Protein AF-A0A1Y1MP04-F1 (afdb_monomer_lite)

InterPro domains:
  IPR010448 Torsin [PF06309] (46-133)
  IPR010448 Torsin [PTHR10760] (34-133)
  IPR027417 P-loop containing nucleoside triphosphate hydrolase [G3DSA:3.40.50.300] (38-131)

Structure (mmCIF, N/CA/C/O backbone):
data_AF-A0A1Y1MP04-F1
#
_entry.id   AF-A0A1Y1MP04-F1
#
loop_
_atom_site.group_PDB
_atom_site.id
_atom_site.type_symbol
_atom_site.label_atom_id
_atom_site.label_alt_id
_atom_site.label_comp_id
_atom_site.label_asym_id
_atom_site.label_entity_id
_atom_site.label_seq_id
_atom_site.pdbx_PDB_ins_code
_atom_site.Cartn_x
_atom_site.Cartn_y
_atom_site.Cartn_z
_atom_site.occupancy
_atom_site.B_iso_or_equiv
_atom_site.auth_seq_id
_atom_site.auth_comp_id
_atom_site.auth_asym_id
_atom_site.auth_atom_id
_atom_site.pdbx_PDB_model_num
ATOM 1 N N . MET A 1 1 ? -38.581 -25.670 49.976 1.00 58.44 1 MET A N 1
ATOM 2 C CA . MET A 1 1 ? -37.893 -24.477 50.539 1.00 58.44 1 MET A CA 1
ATOM 3 C C . MET A 1 1 ? -36.579 -24.095 49.838 1.00 58.44 1 MET A C 1
ATOM 5 O O . MET A 1 1 ? -36.314 -22.906 49.738 1.00 58.44 1 MET A O 1
ATOM 9 N N . ARG A 1 2 ? -35.758 -25.035 49.326 1.00 71.00 2 ARG A N 1
ATOM 10 C CA . ARG A 1 2 ? -34.502 -24.709 48.601 1.00 71.00 2 ARG A CA 1
ATOM 11 C C . ARG A 1 2 ? -34.707 -24.040 47.229 1.00 71.00 2 ARG A C 1
ATOM 13 O O . ARG A 1 2 ? -33.987 -23.106 46.909 1.00 71.00 2 ARG A O 1
ATOM 20 N N . VAL A 1 3 ? -35.712 -24.468 46.460 1.00 76.81 3 VAL A N 1
ATOM 21 C CA . VAL A 1 3 ? -35.957 -23.980 45.085 1.00 76.81 3 VAL A CA 1
ATOM 22 C C . VAL A 1 3 ? -36.429 -22.518 45.056 1.00 76.81 3 VAL A C 1
ATOM 24 O O . VAL A 1 3 ? -35.921 -21.721 44.283 1.00 76.81 3 VAL A O 1
ATOM 27 N N . TYR A 1 4 ? -37.322 -22.129 45.970 1.00 79.62 4 TYR A N 1
ATOM 28 C CA . TYR A 1 4 ? -37.808 -20.746 46.104 1.00 79.62 4 TYR A CA 1
ATOM 29 C C . TYR A 1 4 ? -36.691 -19.744 46.443 1.00 79.62 4 TYR A C 1
ATOM 31 O O . TYR A 1 4 ? -36.623 -18.670 45.853 1.00 79.62 4 TYR A O 1
ATOM 39 N N . LYS A 1 5 ? -35.764 -20.114 47.339 1.00 79.62 5 LYS A N 1
ATOM 40 C CA . LYS A 1 5 ? -34.594 -19.275 47.651 1.00 79.62 5 LYS A CA 1
ATOM 41 C C . LYS A 1 5 ? -33.661 -19.114 46.447 1.00 79.62 5 LYS A C 1
ATOM 43 O O . LYS A 1 5 ? -33.114 -18.034 46.258 1.00 79.62 5 LYS A O 1
ATOM 48 N N . LEU A 1 6 ? -33.511 -20.160 45.631 1.00 79.44 6 LEU A N 1
ATOM 49 C CA . LEU A 1 6 ? -32.706 -20.114 44.410 1.00 79.44 6 LEU A CA 1
ATOM 50 C C . LEU A 1 6 ? -33.334 -19.192 43.353 1.00 79.44 6 LEU A C 1
ATOM 52 O O . LEU A 1 6 ? -32.626 -18.404 42.736 1.00 79.44 6 LEU A O 1
ATOM 56 N N . ILE A 1 7 ? -34.660 -19.245 43.196 1.00 82.94 7 ILE A N 1
ATOM 57 C CA . ILE A 1 7 ? -35.404 -18.385 42.264 1.00 82.94 7 ILE A CA 1
ATOM 58 C C . ILE A 1 7 ? -35.296 -16.911 42.674 1.00 82.94 7 ILE A C 1
ATOM 60 O O . ILE A 1 7 ? -35.015 -16.068 41.829 1.00 82.94 7 ILE A O 1
ATOM 64 N N . ILE A 1 8 ? -35.436 -16.591 43.964 1.00 83.81 8 ILE A N 1
ATOM 65 C CA . ILE A 1 8 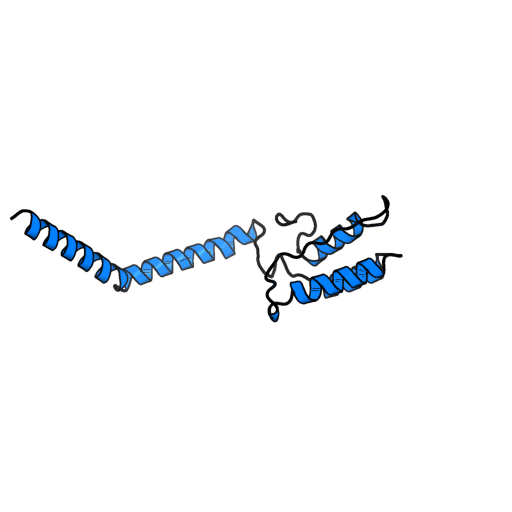? -35.274 -15.210 44.451 1.00 83.81 8 ILE A CA 1
ATOM 66 C C . ILE A 1 8 ? -33.852 -14.704 44.226 1.00 83.81 8 ILE A C 1
ATOM 68 O O . ILE A 1 8 ? -33.669 -13.574 43.785 1.00 83.81 8 ILE A O 1
ATOM 72 N N . PHE A 1 9 ? -32.848 -15.538 44.495 1.00 83.31 9 PHE A N 1
ATOM 73 C CA . PHE A 1 9 ? -31.452 -15.172 44.280 1.00 83.31 9 PHE A CA 1
ATOM 74 C C . PHE A 1 9 ? -31.155 -14.907 42.796 1.00 83.31 9 PHE A C 1
ATOM 76 O O . PHE A 1 9 ? -30.535 -13.900 42.462 1.00 83.31 9 PHE A O 1
ATOM 83 N N . LEU A 1 10 ? -31.674 -15.750 41.897 1.00 80.81 10 LEU A N 1
ATOM 84 C CA . LEU A 1 10 ? -31.565 -15.556 40.449 1.00 80.81 10 LEU A CA 1
ATOM 85 C C . LEU A 1 10 ? -32.283 -14.283 39.974 1.00 80.81 10 LEU A C 1
ATOM 87 O O . LEU A 1 10 ? -31.717 -13.531 39.185 1.00 80.81 10 LEU A O 1
ATOM 91 N N . CYS A 1 11 ? -33.484 -13.994 40.484 1.00 79.31 11 CYS A N 1
ATOM 92 C CA . CYS A 1 11 ? -34.205 -12.758 40.166 1.00 79.31 11 CYS A CA 1
ATOM 93 C C . CYS A 1 11 ? -33.487 -11.506 40.687 1.00 79.31 11 CYS A C 1
ATOM 95 O O . CYS A 1 11 ? -33.491 -10.487 40.001 1.00 79.31 11 CYS A O 1
ATOM 97 N N . PHE A 1 12 ? -32.845 -11.573 41.857 1.00 79.62 12 PHE A N 1
ATOM 98 C CA . PHE A 1 12 ? -32.082 -10.456 42.417 1.00 79.62 12 PHE A CA 1
ATOM 99 C C . PHE A 1 12 ? -30.827 -10.152 41.586 1.00 79.62 12 PHE A C 1
ATOM 101 O O . PHE A 1 12 ? -30.555 -8.994 41.276 1.00 79.62 12 PHE A O 1
ATOM 108 N N . ILE A 1 13 ? -30.115 -11.190 41.134 1.00 75.81 13 ILE A N 1
ATOM 109 C CA . ILE A 1 13 ? -28.982 -11.044 40.207 1.00 75.81 13 ILE A CA 1
ATOM 110 C C . ILE A 1 13 ? -29.442 -10.454 38.866 1.00 75.81 13 ILE A C 1
ATOM 112 O O . ILE A 1 13 ? -28.801 -9.545 38.333 1.00 75.81 13 ILE A O 1
ATOM 116 N N . LEU A 1 14 ? -30.576 -10.919 38.332 1.00 73.50 14 LEU A N 1
ATOM 117 C CA . LEU A 1 14 ? -31.138 -10.392 37.087 1.00 73.50 14 LEU A CA 1
A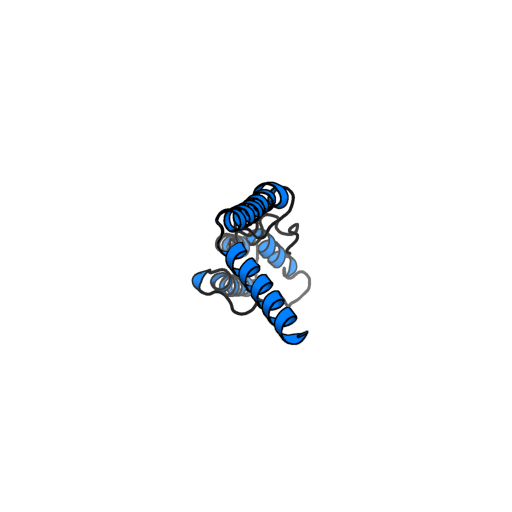TOM 118 C C . LEU A 1 14 ? -31.568 -8.918 37.231 1.00 73.50 14 LEU A C 1
ATOM 120 O O . LEU A 1 14 ? -31.378 -8.130 36.314 1.00 73.50 14 LEU A O 1
ATOM 124 N N . HIS A 1 15 ? -32.082 -8.511 38.394 1.00 70.50 15 HIS A N 1
ATOM 125 C CA . HIS A 1 15 ? -32.410 -7.107 38.667 1.00 70.50 15 HIS A CA 1
ATOM 126 C C . HIS A 1 15 ? -31.162 -6.222 38.795 1.00 70.50 15 HIS A C 1
ATOM 128 O O . HIS A 1 15 ? -31.109 -5.155 38.187 1.00 70.50 15 HIS A O 1
ATOM 134 N N . CYS A 1 16 ? -30.133 -6.667 39.524 1.00 65.88 16 CYS A N 1
ATOM 135 C CA . CYS A 1 16 ? -28.879 -5.915 39.663 1.00 65.88 16 CYS A CA 1
ATOM 136 C C . CYS A 1 16 ? -28.165 -5.694 38.322 1.00 65.88 16 CYS A C 1
ATOM 138 O O . CYS A 1 16 ? -27.578 -4.637 38.107 1.00 65.88 16 CYS A O 1
ATOM 140 N N . THR A 1 17 ? -28.224 -6.670 37.415 1.00 65.00 17 THR A N 1
ATOM 141 C CA . THR A 1 17 ? -27.590 -6.565 36.089 1.00 65.00 17 THR A CA 1
ATOM 142 C C . THR A 1 17 ? -28.323 -5.601 35.155 1.00 65.00 17 THR A C 1
ATOM 144 O O . THR A 1 17 ? -27.670 -4.864 34.422 1.00 65.00 17 THR A O 1
ATOM 147 N N . VAL A 1 18 ? -29.659 -5.544 35.213 1.00 65.00 18 VAL A N 1
ATOM 148 C CA . VAL A 1 18 ? -30.462 -4.599 34.415 1.00 65.00 18 VAL A CA 1
ATOM 149 C C . VAL A 1 18 ? -30.284 -3.155 34.897 1.00 65.00 18 VAL A C 1
ATOM 151 O O . VAL A 1 18 ? -30.159 -2.255 34.071 1.00 65.00 18 VAL A O 1
ATOM 154 N N . ILE A 1 19 ? -30.212 -2.931 36.213 1.00 63.41 19 ILE A N 1
ATOM 155 C CA . ILE A 1 19 ? -29.995 -1.593 36.792 1.00 63.41 19 ILE A CA 1
ATOM 156 C C . ILE A 1 19 ? -28.582 -1.087 36.453 1.00 63.41 19 ILE A C 1
ATOM 158 O O . ILE A 1 19 ? -28.427 0.005 35.910 1.00 63.41 19 ILE A O 1
ATOM 162 N N . GLY A 1 20 ? -27.561 -1.939 36.608 1.00 60.31 20 GLY A N 1
ATOM 163 C CA . GLY A 1 20 ? -26.170 -1.570 36.326 1.00 60.31 20 GLY A CA 1
ATOM 164 C C . GLY A 1 20 ? -25.867 -1.194 34.868 1.00 60.31 20 GLY A C 1
ATOM 165 O O . GLY A 1 20 ? -24.853 -0.545 34.626 1.00 60.31 20 GLY A O 1
ATOM 166 N N . LEU A 1 21 ? -26.721 -1.565 33.905 1.00 59.09 21 LEU A N 1
ATOM 167 C CA . LEU A 1 21 ? -26.582 -1.203 32.485 1.00 59.09 21 LEU A CA 1
ATOM 168 C C . LEU A 1 21 ? -27.234 0.141 32.119 1.00 59.09 21 LEU A C 1
ATOM 170 O O . LEU A 1 21 ? -26.907 0.701 31.074 1.00 59.09 21 LEU A O 1
ATOM 174 N N . LEU A 1 22 ? -28.148 0.651 32.949 1.00 62.69 22 LEU A N 1
ATOM 175 C CA . LEU A 1 22 ? -28.936 1.860 32.674 1.00 62.69 22 LEU A CA 1
ATOM 176 C C . LEU A 1 22 ? -28.580 3.037 33.591 1.00 62.69 22 LEU A C 1
ATOM 178 O O . LEU A 1 22 ? -29.010 4.161 33.331 1.00 62.69 22 LEU A O 1
ATOM 182 N N . ASP A 1 23 ? -27.765 2.813 34.623 1.00 73.88 23 ASP A N 1
ATOM 183 C CA . ASP A 1 23 ? -27.315 3.887 35.499 1.00 73.88 23 ASP A CA 1
ATOM 184 C C . ASP A 1 23 ? -26.287 4.794 34.788 1.00 73.88 23 ASP A C 1
ATOM 186 O O . ASP A 1 23 ? -25.295 4.305 34.227 1.00 73.88 23 ASP A O 1
ATOM 190 N N . PRO A 1 24 ? -26.445 6.132 34.852 1.00 73.69 24 PRO A N 1
ATOM 191 C CA . PRO A 1 24 ? -25.572 7.087 34.161 1.00 73.69 24 PRO A CA 1
ATOM 192 C C . PRO A 1 24 ? -24.096 6.987 34.579 1.00 73.69 24 PRO A C 1
ATOM 194 O O . PRO A 1 24 ? -23.214 7.366 33.811 1.00 73.69 24 PRO A O 1
ATOM 197 N N . PHE A 1 25 ? -23.806 6.433 35.760 1.00 77.19 25 PHE A N 1
ATOM 198 C CA . PHE A 1 25 ? -22.441 6.192 36.236 1.00 77.19 25 PHE A CA 1
ATOM 199 C C . PHE A 1 25 ? -21.739 5.047 35.494 1.00 77.19 25 PHE A C 1
ATOM 201 O O . PHE A 1 25 ? -20.571 5.177 35.118 1.00 77.19 25 PHE A O 1
ATOM 208 N N . SER A 1 26 ? -22.435 3.936 35.245 1.00 77.62 26 SER A N 1
ATOM 209 C CA . SER A 1 26 ? -21.865 2.789 34.527 1.00 77.62 26 SER A CA 1
ATOM 210 C C . SER A 1 26 ? -21.660 3.113 33.047 1.00 77.62 26 SER A C 1
AT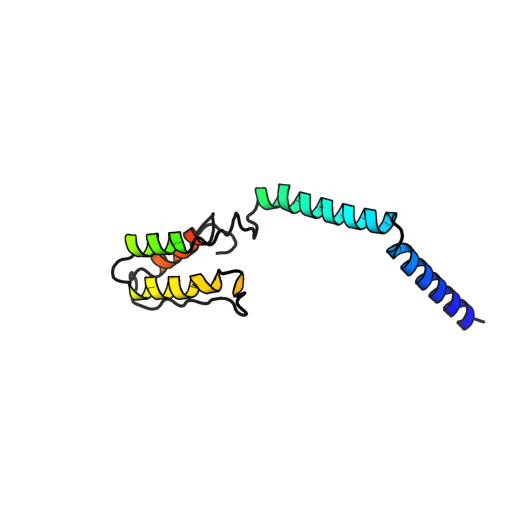OM 212 O O . SER A 1 26 ? -20.597 2.847 32.489 1.00 77.62 26 SER A O 1
ATOM 214 N N . LEU A 1 27 ? -22.637 3.777 32.425 1.00 76.00 27 LEU A N 1
ATOM 215 C CA . LEU A 1 27 ? -22.519 4.281 31.053 1.00 76.00 27 LEU A CA 1
ATOM 216 C C . LEU A 1 27 ? -21.411 5.339 30.923 1.00 76.00 27 LEU A C 1
ATOM 218 O O . LEU A 1 27 ? -20.603 5.273 29.996 1.00 76.00 27 LEU A O 1
ATOM 222 N N . GLY A 1 28 ? -21.327 6.279 31.871 1.00 78.56 28 GLY A N 1
ATOM 223 C CA . GLY A 1 28 ? -20.293 7.316 31.886 1.00 78.56 28 GLY A CA 1
ATOM 224 C C . GLY A 1 28 ? -18.883 6.753 32.063 1.00 78.56 28 GLY A C 1
ATOM 225 O O . GLY A 1 28 ? -17.963 7.170 31.361 1.00 78.56 28 GLY A O 1
ATOM 226 N N . SER A 1 29 ? -18.707 5.768 32.946 1.00 80.12 29 SER A N 1
ATOM 227 C CA . SER A 1 29 ? -17.408 5.111 33.145 1.00 80.12 29 SER A CA 1
ATOM 228 C C . SER A 1 29 ? -16.984 4.280 31.930 1.00 80.12 29 SER A C 1
ATOM 230 O O . SER A 1 29 ? -15.834 4.389 31.507 1.00 80.12 29 SER A O 1
ATOM 232 N N . ALA A 1 30 ? -17.896 3.532 31.301 1.00 79.25 30 ALA A N 1
ATOM 233 C CA . ALA A 1 30 ? -17.602 2.803 30.065 1.00 79.25 30 ALA A CA 1
ATOM 234 C C . ALA A 1 30 ? -17.202 3.749 28.917 1.00 79.25 30 ALA A C 1
ATO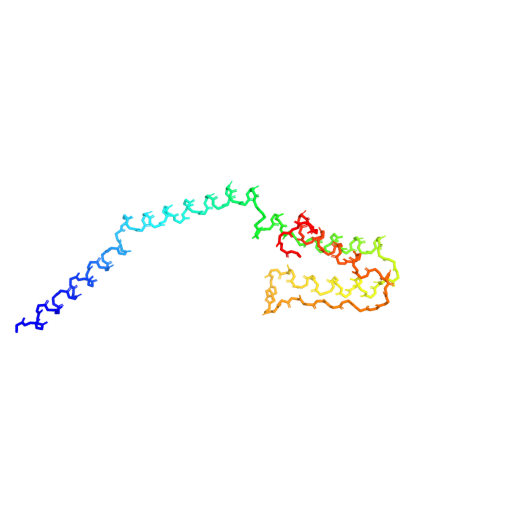M 236 O O . ALA A 1 30 ? -16.192 3.519 28.249 1.00 79.25 30 ALA A O 1
ATOM 237 N N . ALA A 1 31 ? -17.942 4.846 28.724 1.00 81.69 31 ALA A N 1
ATOM 238 C CA . ALA A 1 31 ? -17.613 5.853 27.717 1.00 81.69 31 ALA A CA 1
ATOM 239 C C . ALA A 1 31 ? -16.257 6.528 27.992 1.00 81.69 31 ALA A C 1
ATOM 241 O O . ALA A 1 31 ? -15.475 6.724 27.062 1.00 81.69 31 ALA A O 1
ATOM 242 N N . ALA A 1 32 ? -15.943 6.830 29.257 1.00 85.69 32 ALA A N 1
ATOM 243 C CA . ALA A 1 32 ? -14.663 7.420 29.644 1.00 85.69 32 ALA A CA 1
ATOM 244 C C . ALA A 1 32 ? -13.481 6.478 29.371 1.00 85.69 32 ALA A C 1
ATOM 246 O O . ALA A 1 32 ? -12.460 6.921 28.847 1.00 85.69 32 ALA A O 1
ATOM 247 N N . VAL A 1 33 ? -13.621 5.182 29.669 1.00 88.25 33 VAL A N 1
ATOM 248 C CA . VAL A 1 33 ? -12.577 4.179 29.397 1.00 88.25 33 VAL A CA 1
ATOM 249 C C . VAL A 1 33 ? -12.344 4.020 27.895 1.00 88.25 33 VAL A C 1
ATOM 251 O O . VAL A 1 33 ? -11.195 4.042 27.455 1.00 88.25 33 VAL A O 1
ATOM 254 N N . LEU A 1 34 ? -13.410 3.911 27.095 1.00 89.06 34 LEU A N 1
ATOM 255 C CA . LEU A 1 34 ? -13.294 3.808 25.636 1.00 89.06 34 LEU A CA 1
ATOM 256 C C . LEU A 1 34 ? -12.697 5.080 25.020 1.00 89.06 34 LEU A C 1
ATOM 258 O O . LEU A 1 34 ? -11.804 4.991 24.178 1.00 89.06 34 LEU A O 1
ATOM 262 N N . GLY A 1 35 ? -13.146 6.255 25.469 1.00 88.88 35 GLY A N 1
ATOM 263 C CA . GLY A 1 35 ? -12.637 7.544 25.004 1.00 88.88 35 GLY A CA 1
ATOM 264 C C . GLY A 1 35 ? -11.158 7.740 25.337 1.00 88.88 35 GLY A C 1
ATOM 265 O O . GLY A 1 35 ? -10.372 8.091 24.459 1.00 88.88 35 GLY A O 1
ATOM 266 N N . LEU A 1 36 ? -10.750 7.448 26.576 1.00 88.06 36 LEU A N 1
ATOM 267 C CA . LEU A 1 36 ? -9.346 7.527 26.981 1.00 88.06 36 LEU A CA 1
ATOM 268 C C . LEU A 1 36 ? -8.484 6.508 26.224 1.00 88.06 36 LEU A C 1
ATOM 270 O O . LEU A 1 36 ? -7.391 6.849 25.779 1.00 88.06 36 LEU A O 1
ATOM 274 N N . GLY A 1 37 ? -8.986 5.285 26.028 1.00 88.75 37 GLY A N 1
ATOM 275 C CA . GLY A 1 37 ? -8.310 4.256 25.238 1.00 88.75 37 GLY A CA 1
ATOM 276 C C . GLY A 1 37 ? -8.066 4.691 23.792 1.00 88.75 37 GLY A C 1
ATOM 277 O O . GLY A 1 37 ? -6.948 4.553 23.298 1.00 88.75 37 GLY A O 1
ATOM 278 N N . TYR A 1 38 ? -9.073 5.285 23.142 1.00 88.25 38 TYR A N 1
ATOM 279 C CA . TYR A 1 38 ? -8.944 5.827 21.787 1.00 88.25 38 TYR A CA 1
ATOM 280 C C . TYR A 1 38 ? -7.904 6.951 21.713 1.00 88.25 38 TYR A C 1
ATOM 282 O O . TYR A 1 38 ? -7.048 6.936 20.832 1.00 88.25 38 TYR A O 1
ATOM 290 N N . LEU A 1 39 ? -7.918 7.889 22.668 1.00 87.50 39 LEU A N 1
ATOM 291 C CA . LEU A 1 39 ? -6.941 8.980 22.707 1.00 87.50 39 LEU A CA 1
ATOM 292 C C . LEU A 1 39 ? -5.513 8.471 22.915 1.00 87.50 39 LEU A C 1
ATOM 294 O O . LEU A 1 39 ? -4.600 8.945 22.247 1.00 87.50 39 LEU A O 1
ATOM 298 N N . ILE A 1 40 ? -5.302 7.502 23.810 1.00 88.06 40 ILE A N 1
ATOM 299 C CA . ILE A 1 40 ? -3.975 6.906 24.028 1.00 88.06 40 ILE A CA 1
ATOM 300 C C . ILE A 1 40 ? -3.496 6.200 22.755 1.00 88.06 40 ILE A C 1
ATOM 302 O O . ILE A 1 40 ? -2.332 6.353 22.373 1.00 88.06 40 ILE A O 1
ATOM 306 N N . TYR A 1 41 ? -4.387 5.463 22.088 1.00 87.50 41 TYR A N 1
ATOM 307 C CA . TYR A 1 41 ? -4.081 4.776 20.838 1.00 87.50 41 TYR A CA 1
ATOM 308 C C . TYR A 1 41 ? -3.677 5.763 19.730 1.00 87.50 41 TYR A C 1
ATOM 310 O O . TYR A 1 41 ? -2.572 5.666 19.198 1.00 87.50 41 TYR A O 1
ATOM 318 N N . ASP A 1 42 ? -4.510 6.764 19.450 1.00 84.69 42 ASP A N 1
ATOM 319 C CA . ASP A 1 42 ? -4.277 7.736 18.377 1.00 84.69 42 ASP A CA 1
ATOM 320 C C . ASP A 1 42 ? -3.088 8.672 18.672 1.00 84.69 42 ASP A C 1
ATOM 322 O O . ASP A 1 42 ? -2.169 8.824 17.866 1.00 84.69 42 ASP A O 1
ATOM 326 N N . GLN A 1 43 ? -3.042 9.268 19.869 1.00 84.44 43 GLN A N 1
ATOM 327 C CA . GLN A 1 43 ? -2.046 10.293 20.203 1.00 84.44 43 GLN A CA 1
ATOM 328 C C . GLN A 1 43 ? -0.682 9.729 20.585 1.00 84.44 43 GLN A C 1
ATOM 330 O O . GLN A 1 43 ? 0.309 10.461 20.509 1.00 84.44 43 GLN A O 1
ATOM 335 N N . THR A 1 44 ? -0.630 8.479 21.044 1.00 86.94 44 THR A N 1
ATOM 336 C CA . THR A 1 44 ? 0.612 7.857 21.511 1.00 86.94 44 THR A CA 1
ATOM 337 C C . THR A 1 44 ? 1.019 6.765 20.543 1.00 86.94 44 THR A C 1
ATOM 339 O O . THR A 1 44 ? 2.006 6.933 19.835 1.00 86.94 44 THR A O 1
ATOM 342 N N . TYR A 1 45 ? 0.259 5.673 20.452 1.00 88.00 45 TYR A N 1
ATOM 343 C CA . TYR A 1 45 ? 0.692 4.492 19.701 1.00 88.00 45 TYR A CA 1
ATOM 344 C C . TYR A 1 45 ? 0.959 4.811 18.222 1.00 88.00 45 TYR A C 1
ATOM 346 O O . TYR A 1 45 ? 2.066 4.563 17.745 1.00 88.00 45 TYR A O 1
ATOM 354 N N . CYS A 1 46 ? 0.026 5.484 17.545 1.00 89.25 46 CYS A N 1
ATOM 355 C CA . CYS A 1 46 ? 0.154 5.824 16.122 1.00 89.25 46 CYS A CA 1
ATOM 356 C C . CYS A 1 46 ? 1.152 6.952 15.804 1.00 89.25 46 CYS A C 1
ATOM 358 O O . CYS A 1 46 ? 1.413 7.243 14.639 1.00 89.25 46 CYS A O 1
ATOM 360 N N . LYS A 1 47 ? 1.753 7.592 16.819 1.00 86.56 47 LYS A N 1
ATOM 361 C CA . LYS A 1 47 ? 2.896 8.501 16.613 1.00 86.56 47 LYS A CA 1
ATOM 362 C C . LYS A 1 47 ? 4.239 7.778 16.609 1.00 86.56 47 LYS A C 1
ATOM 364 O O . LYS A 1 47 ? 5.178 8.265 15.987 1.00 86.56 47 LYS A O 1
ATOM 369 N N . TRP A 1 48 ? 4.342 6.658 17.324 1.00 87.38 48 TRP A N 1
ATOM 370 C CA . TRP A 1 48 ? 5.589 5.896 17.476 1.00 87.38 48 TRP A CA 1
ATOM 371 C C . TRP A 1 48 ? 5.631 4.634 16.609 1.00 87.38 48 TRP A C 1
ATOM 373 O O . TRP A 1 48 ? 6.709 4.084 16.379 1.00 87.38 48 TRP A O 1
ATOM 383 N N . LYS A 1 49 ? 4.470 4.164 16.152 1.00 89.31 49 LYS A N 1
ATOM 384 C CA . LYS A 1 49 ? 4.299 3.000 15.286 1.00 89.31 49 LYS A CA 1
ATOM 385 C C . LYS A 1 49 ? 3.405 3.342 14.108 1.00 89.31 49 LYS A C 1
ATOM 387 O O . LYS A 1 49 ? 2.581 4.248 14.192 1.00 89.31 49 LYS A O 1
ATOM 392 N N . GLU A 1 50 ? 3.588 2.606 13.019 1.00 90.06 50 GLU A N 1
ATOM 393 C CA . GLU A 1 50 ? 2.687 2.693 11.881 1.00 90.06 50 GLU A CA 1
ATOM 394 C C . GLU A 1 50 ? 1.317 2.128 12.270 1.00 90.06 50 GLU A C 1
ATOM 396 O O . GLU A 1 50 ? 1.211 1.091 12.929 1.00 90.06 50 GLU A O 1
ATOM 401 N N . CYS A 1 51 ? 0.272 2.854 11.893 1.00 90.44 51 CYS A N 1
ATOM 402 C CA . CYS A 1 51 ? -1.113 2.470 12.102 1.00 90.44 51 CYS A CA 1
ATOM 403 C C . CYS A 1 51 ? -1.845 2.470 10.765 1.00 90.44 51 CYS A C 1
ATOM 405 O O . CYS A 1 51 ? -1.491 3.206 9.848 1.00 90.44 51 CYS A O 1
ATOM 407 N N . CYS A 1 52 ? -2.929 1.701 10.682 1.00 89.00 52 CYS A N 1
ATOM 408 C CA . CYS A 1 52 ? -3.812 1.709 9.522 1.00 89.00 52 CYS A CA 1
ATOM 409 C C . CYS A 1 52 ? -4.705 2.959 9.528 1.00 89.00 52 CYS A C 1
ATOM 411 O O . CYS A 1 52 ? -5.895 2.869 9.833 1.00 89.00 52 CYS A O 1
ATOM 413 N N . THR A 1 53 ? -4.138 4.123 9.208 1.00 88.69 53 THR A N 1
ATOM 414 C CA . THR A 1 53 ? -4.901 5.358 8.980 1.00 88.69 53 THR A CA 1
ATOM 415 C C . THR A 1 53 ? -4.685 5.885 7.564 1.00 88.69 53 THR A C 1
ATOM 417 O O . THR A 1 53 ? -3.729 5.513 6.882 1.00 88.69 53 THR A O 1
ATOM 420 N N . GLU A 1 54 ? -5.564 6.784 7.118 1.00 87.06 54 GLU A N 1
ATOM 421 C CA . GLU A 1 54 ? -5.464 7.439 5.805 1.00 87.06 54 GLU A CA 1
ATOM 422 C C . GLU A 1 54 ? -4.151 8.221 5.624 1.00 87.06 54 GLU A C 1
ATOM 424 O O . GLU A 1 54 ? -3.697 8.429 4.500 1.00 87.06 54 GLU A O 1
ATOM 429 N N . LYS A 1 55 ? -3.509 8.636 6.724 1.00 88.75 55 LYS A N 1
ATOM 430 C CA . LYS A 1 55 ? -2.227 9.348 6.693 1.00 88.75 55 LYS A CA 1
ATOM 431 C C . LYS A 1 55 ? -1.055 8.419 6.372 1.00 88.75 55 LYS A C 1
ATOM 433 O O . LYS A 1 55 ? -0.134 8.811 5.653 1.00 88.75 55 LYS A O 1
ATOM 438 N N . GLU A 1 56 ? -1.055 7.211 6.922 1.00 91.12 56 GLU A N 1
ATOM 439 C CA . GLU A 1 56 ? 0.006 6.227 6.695 1.00 91.12 56 GLU A CA 1
ATOM 440 C C . GLU A 1 56 ? -0.230 5.410 5.415 1.00 91.12 56 GLU A C 1
ATOM 442 O O . GLU A 1 56 ? 0.739 5.036 4.754 1.00 91.12 56 GLU A O 1
ATOM 447 N N . ILE A 1 57 ? -1.492 5.206 5.017 1.00 93.31 57 ILE A N 1
ATOM 448 C CA . ILE A 1 57 ? -1.883 4.449 3.818 1.00 93.31 57 ILE A CA 1
ATOM 449 C C . ILE A 1 57 ? -2.717 5.333 2.860 1.00 93.31 57 ILE A C 1
ATOM 451 O O . ILE A 1 57 ? -3.915 5.102 2.674 1.00 93.31 57 ILE A O 1
ATOM 455 N N . PRO A 1 58 ? -2.111 6.361 2.235 1.00 91.94 58 PRO A N 1
ATOM 456 C CA . PRO A 1 58 ? -2.839 7.334 1.417 1.00 91.94 58 PRO A CA 1
ATOM 457 C C . PRO A 1 58 ? -3.351 6.770 0.084 1.00 91.94 58 PRO A C 1
ATOM 459 O O . PRO A 1 58 ? -4.276 7.326 -0.505 1.00 91.94 58 PRO A O 1
ATOM 462 N N . GLY A 1 59 ? -2.753 5.688 -0.430 1.00 93.69 59 GLY A N 1
ATOM 463 C CA . GLY A 1 59 ? -3.203 5.056 -1.672 1.00 93.69 59 GLY A CA 1
ATOM 464 C C . GLY A 1 59 ? -3.196 5.973 -2.895 1.00 93.69 59 GLY A C 1
ATOM 465 O O . GLY A 1 59 ? -4.188 6.077 -3.620 1.00 93.69 59 GLY A O 1
ATOM 466 N N . ASN A 1 60 ? -2.073 6.640 -3.159 1.00 95.25 60 ASN A N 1
ATOM 467 C CA . ASN A 1 60 ? -1.947 7.638 -4.222 1.00 95.25 60 ASN A CA 1
ATOM 468 C C . ASN A 1 60 ? -1.856 7.004 -5.626 1.00 95.25 60 ASN A C 1
ATOM 470 O O . ASN A 1 60 ? -0.829 7.070 -6.305 1.00 95.25 60 ASN A O 1
ATOM 474 N N . ILE A 1 61 ? -2.957 6.427 -6.121 1.00 95.88 61 ILE A N 1
ATOM 475 C CA . ILE A 1 61 ? -2.994 5.718 -7.417 1.00 95.88 61 ILE A CA 1
ATOM 476 C C . ILE A 1 61 ? -2.671 6.648 -8.600 1.00 95.88 61 ILE A C 1
ATOM 478 O O . ILE A 1 61 ? -2.039 6.233 -9.571 1.00 95.88 61 ILE A O 1
ATOM 482 N N . SER A 1 62 ? -3.055 7.925 -8.523 1.00 95.25 62 SER A N 1
ATOM 483 C CA . SER A 1 62 ? -2.719 8.921 -9.552 1.00 95.25 62 SER A CA 1
ATOM 484 C C . SER A 1 62 ? -1.214 9.197 -9.622 1.00 95.25 62 SER A C 1
ATOM 486 O O . SER A 1 62 ? -0.660 9.323 -10.714 1.00 95.25 62 SER A O 1
ATOM 488 N N . GLN A 1 63 ? -0.543 9.253 -8.465 1.00 96.06 63 GLN A N 1
ATOM 489 C CA . GLN A 1 63 ? 0.910 9.402 -8.394 1.00 96.06 63 GLN A CA 1
ATOM 490 C C . GLN A 1 63 ? 1.600 8.156 -8.955 1.00 96.06 63 GLN A C 1
ATOM 492 O O . GLN A 1 63 ? 2.519 8.281 -9.764 1.00 96.06 63 GLN A O 1
ATOM 497 N N . LEU A 1 64 ? 1.103 6.964 -8.602 1.00 97.62 64 LEU A N 1
ATOM 498 C CA . LEU A 1 64 ? 1.594 5.702 -9.150 1.00 97.62 64 LEU A CA 1
ATOM 499 C C . LEU A 1 64 ? 1.524 5.690 -10.681 1.00 97.62 64 LEU A C 1
ATOM 501 O O . LEU A 1 64 ? 2.511 5.359 -11.328 1.00 97.62 64 LEU A O 1
ATOM 505 N N . ALA A 1 65 ? 0.397 6.104 -11.268 1.00 97.31 65 ALA A N 1
ATOM 506 C CA . ALA A 1 65 ? 0.238 6.154 -12.722 1.00 97.31 65 ALA A CA 1
ATOM 507 C C . ALA A 1 65 ? 1.293 7.054 -13.389 1.00 97.31 65 ALA A C 1
ATOM 509 O O . ALA A 1 65 ? 1.919 6.658 -14.370 1.00 97.31 65 ALA A O 1
ATOM 510 N N . ALA A 1 66 ? 1.542 8.243 -12.831 1.00 97.44 66 ALA A N 1
ATOM 511 C CA . ALA A 1 66 ? 2.560 9.156 -13.349 1.00 97.44 66 ALA A CA 1
ATOM 512 C C . ALA A 1 66 ? 3.985 8.581 -13.228 1.00 97.44 66 ALA A C 1
ATOM 514 O O . ALA A 1 66 ? 4.803 8.731 -14.141 1.00 97.44 66 ALA A O 1
ATOM 515 N N . ILE A 1 67 ? 4.287 7.902 -12.117 1.00 97.25 67 ILE A N 1
ATOM 516 C CA . ILE A 1 67 ? 5.591 7.269 -11.885 1.00 97.25 67 ILE A CA 1
ATOM 517 C C . ILE A 1 67 ? 5.810 6.103 -12.848 1.00 97.25 67 ILE A C 1
ATOM 519 O O . ILE A 1 67 ? 6.862 6.039 -13.483 1.00 97.25 67 ILE A O 1
ATOM 523 N N . LEU A 1 68 ? 4.826 5.213 -12.999 1.00 97.44 68 LEU A N 1
ATOM 524 C CA . LEU A 1 68 ? 4.934 4.073 -13.909 1.00 97.44 68 LEU A CA 1
ATOM 525 C C . LEU A 1 68 ? 5.171 4.555 -15.345 1.00 97.44 68 LEU A C 1
ATOM 527 O O . LEU A 1 68 ? 6.134 4.121 -15.971 1.00 97.44 68 LEU A O 1
ATOM 531 N N . LYS A 1 69 ? 4.404 5.551 -15.801 1.00 96.69 69 LYS A N 1
ATOM 532 C CA . LYS A 1 69 ? 4.555 6.131 -17.140 1.00 96.69 69 LYS A CA 1
ATOM 533 C C . LYS A 1 69 ? 5.919 6.776 -17.394 1.00 96.69 69 LYS A C 1
ATOM 535 O O . LYS A 1 69 ? 6.411 6.771 -18.519 1.00 96.69 69 LYS A O 1
ATOM 540 N N . SER A 1 70 ? 6.507 7.399 -16.373 1.00 96.75 70 SER A N 1
ATOM 541 C CA . SER A 1 70 ? 7.760 8.151 -16.520 1.00 96.75 70 SER A CA 1
ATOM 542 C C . SER A 1 70 ? 9.013 7.300 -16.326 1.00 96.75 70 SER A C 1
ATOM 544 O O . SER A 1 70 ? 10.037 7.604 -16.938 1.00 96.75 70 SER A O 1
ATOM 546 N N . LYS A 1 71 ? 8.949 6.255 -15.490 1.00 96.69 71 LYS A N 1
ATOM 547 C CA . LYS A 1 71 ? 10.121 5.469 -15.068 1.00 96.69 71 LYS A CA 1
ATOM 548 C C . LYS A 1 71 ? 10.131 4.025 -15.563 1.00 96.69 71 LYS A C 1
ATOM 550 O O . LYS A 1 71 ? 11.184 3.391 -15.519 1.00 96.69 71 LYS A O 1
ATOM 555 N N . VAL A 1 72 ? 8.998 3.474 -15.998 1.00 96.31 72 VAL A N 1
ATOM 556 C CA . VAL A 1 72 ? 8.912 2.078 -16.441 1.00 96.31 72 VAL A CA 1
ATOM 557 C C . VAL A 1 72 ? 8.836 2.023 -17.962 1.00 96.31 72 VAL A C 1
ATOM 559 O O . VAL A 1 72 ? 7.849 2.409 -18.578 1.00 96.31 72 VAL A O 1
ATOM 562 N N . TYR A 1 73 ? 9.886 1.490 -18.581 1.00 94.88 73 TYR A N 1
ATOM 563 C CA . TYR A 1 73 ? 10.001 1.415 -20.035 1.00 94.88 73 TYR A CA 1
ATOM 564 C C . TYR A 1 73 ? 9.651 0.024 -20.558 1.00 94.88 73 TYR A C 1
ATOM 566 O O . TYR A 1 73 ? 9.972 -0.992 -19.942 1.00 94.88 73 TYR A O 1
ATOM 574 N N . GLY A 1 74 ? 8.984 -0.027 -21.712 1.00 94.94 74 GLY A N 1
ATOM 575 C CA . GLY A 1 74 ? 8.648 -1.280 -22.395 1.00 94.94 74 GLY A CA 1
ATOM 576 C C . GLY A 1 74 ? 7.558 -2.128 -21.725 1.00 94.94 74 GLY A C 1
ATOM 577 O O . GLY A 1 74 ? 7.168 -3.140 -22.293 1.00 94.94 74 GLY A O 1
ATOM 578 N N . GLN A 1 75 ? 7.016 -1.713 -20.572 1.00 95.50 75 GLN A N 1
ATOM 579 C CA . GLN A 1 75 ? 5.997 -2.451 -19.807 1.00 95.50 75 GLN A CA 1
ATOM 580 C C . GLN A 1 75 ? 4.636 -1.736 -19.785 1.00 95.50 75 GLN A C 1
ATOM 582 O O . GLN A 1 75 ? 3.974 -1.659 -18.751 1.00 95.50 75 GLN A O 1
ATOM 587 N N . HIS A 1 76 ? 4.200 -1.219 -20.934 1.00 94.62 76 HIS A N 1
ATOM 588 C CA . HIS A 1 76 ? 2.932 -0.490 -21.068 1.00 94.62 76 HIS A CA 1
ATOM 589 C C . HIS A 1 76 ? 1.707 -1.321 -20.634 1.00 94.62 76 HIS A C 1
ATOM 591 O O . HIS A 1 76 ? 0.797 -0.795 -19.998 1.00 94.62 76 HIS A O 1
ATOM 597 N N . LEU A 1 77 ? 1.711 -2.638 -20.894 1.00 94.75 77 LEU A N 1
ATOM 598 C CA . LEU A 1 77 ? 0.653 -3.544 -20.428 1.00 94.75 77 LEU A CA 1
ATOM 599 C C . LEU A 1 77 ? 0.606 -3.640 -18.900 1.00 94.75 77 LEU A C 1
ATOM 601 O O . LEU A 1 77 ? -0.475 -3.653 -18.315 1.00 94.75 77 LEU A O 1
ATOM 605 N N . ALA A 1 78 ? 1.768 -3.701 -18.243 1.00 94.81 78 ALA A N 1
ATOM 606 C CA . ALA A 1 78 ? 1.825 -3.774 -16.789 1.00 94.81 78 ALA A CA 1
ATOM 607 C C . ALA A 1 78 ? 1.302 -2.476 -16.165 1.00 94.81 78 ALA A C 1
ATOM 609 O O . ALA A 1 78 ? 0.463 -2.540 -15.272 1.00 94.81 78 ALA A O 1
ATOM 610 N N . GLU A 1 79 ? 1.736 -1.316 -16.671 1.00 95.00 79 GLU A N 1
ATOM 611 C CA . GLU A 1 79 ? 1.234 -0.005 -16.240 1.00 95.00 79 GLU A CA 1
ATOM 612 C C . GLU A 1 79 ? -0.299 0.050 -16.300 1.00 95.00 79 GLU A C 1
ATOM 614 O O . GLU A 1 79 ? -0.956 0.326 -15.294 1.00 95.00 79 GLU A O 1
ATOM 619 N N . GLU A 1 80 ? -0.881 -0.277 -17.455 1.00 96.12 80 GLU A N 1
ATOM 620 C CA . GLU A 1 80 ? -2.324 -0.192 -17.661 1.00 96.12 80 GLU A CA 1
ATOM 621 C C . GLU A 1 80 ? -3.105 -1.150 -16.748 1.00 96.12 80 GLU A C 1
ATOM 623 O O . GLU A 1 80 ? -4.087 -0.743 -16.119 1.00 96.12 80 GLU A O 1
ATOM 628 N N . ILE A 1 81 ? -2.666 -2.408 -16.640 1.00 96.62 81 ILE A N 1
ATOM 629 C CA . ILE A 1 81 ? -3.335 -3.430 -15.822 1.00 96.62 81 ILE A CA 1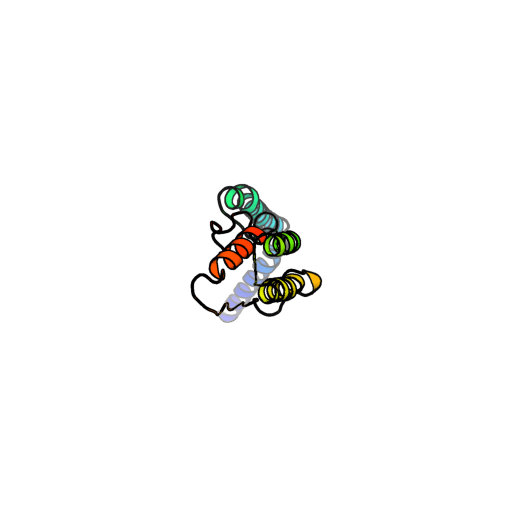
ATOM 630 C C . ILE A 1 81 ? -3.280 -3.060 -14.337 1.00 96.62 81 ILE A C 1
ATOM 632 O O . ILE A 1 81 ? -4.300 -3.151 -13.653 1.00 96.62 81 ILE A O 1
ATOM 636 N N . ILE A 1 82 ? -2.125 -2.606 -13.840 1.00 97.19 82 ILE A N 1
ATOM 637 C CA . ILE A 1 82 ? -1.949 -2.224 -12.431 1.00 97.19 82 ILE A CA 1
ATOM 638 C C . ILE A 1 82 ? -2.898 -1.081 -12.072 1.00 97.19 82 ILE A C 1
ATOM 640 O O . ILE A 1 82 ? -3.635 -1.180 -11.089 1.00 97.19 82 ILE A O 1
ATOM 644 N N . ILE A 1 83 ? -2.932 -0.016 -12.881 1.00 97.25 83 ILE A N 1
ATOM 645 C CA . ILE A 1 83 ? -3.789 1.143 -12.608 1.00 97.25 83 ILE A CA 1
ATOM 646 C C . ILE A 1 83 ? -5.272 0.778 -12.723 1.00 97.25 83 ILE A C 1
ATOM 648 O O . ILE A 1 83 ? -6.067 1.181 -11.869 1.00 97.25 83 ILE A O 1
ATOM 652 N N . LYS A 1 84 ? -5.658 -0.026 -13.723 1.00 95.94 84 LYS A N 1
ATOM 653 C CA . LYS A 1 84 ? -7.041 -0.507 -13.875 1.00 95.94 84 LYS A CA 1
ATOM 654 C C . LYS A 1 84 ? -7.490 -1.412 -12.729 1.00 95.94 84 LYS A C 1
ATOM 656 O O . LYS A 1 84 ? -8.668 -1.377 -12.391 1.00 95.94 84 LYS A O 1
ATOM 661 N N . ALA A 1 85 ? -6.589 -2.193 -12.134 1.00 95.69 85 ALA A N 1
ATOM 662 C CA . ALA A 1 85 ? -6.903 -3.054 -10.998 1.00 95.69 85 ALA A CA 1
ATOM 663 C C . ALA A 1 85 ? -6.979 -2.273 -9.676 1.00 95.69 85 ALA A C 1
ATOM 665 O O . ALA A 1 85 ? -7.930 -2.441 -8.913 1.00 95.69 85 ALA A O 1
ATOM 666 N N . LEU A 1 86 ? -6.011 -1.387 -9.414 1.00 95.56 86 LEU A N 1
ATOM 667 C CA . LEU A 1 86 ? -5.926 -0.649 -8.150 1.00 95.56 86 LEU A CA 1
ATOM 668 C C . LEU A 1 86 ? -7.005 0.426 -8.014 1.00 95.56 86 LEU A C 1
ATOM 670 O O . LEU A 1 86 ? -7.600 0.559 -6.949 1.00 95.56 86 LEU A O 1
ATOM 674 N N . LYS A 1 87 ? -7.296 1.178 -9.081 1.00 93.75 87 LYS A N 1
ATOM 675 C CA . LYS A 1 87 ? -8.231 2.313 -9.029 1.00 93.75 87 LYS A CA 1
ATOM 676 C C . LYS A 1 87 ? -9.635 1.961 -8.499 1.00 93.75 87 LYS A C 1
ATOM 678 O O . LYS A 1 87 ? -10.123 2.702 -7.649 1.00 93.75 87 LYS A O 1
ATOM 683 N N . PRO A 1 88 ? -10.315 0.893 -8.959 1.00 92.56 88 PRO A N 1
ATOM 684 C CA . PRO A 1 88 ? -11.596 0.490 -8.380 1.00 92.56 88 PRO A CA 1
ATOM 685 C C . PRO A 1 88 ? -11.438 -0.183 -7.012 1.00 92.56 88 PRO A C 1
ATOM 687 O O . PRO A 1 88 ? -12.325 -0.044 -6.176 1.00 92.56 88 PRO A O 1
ATOM 690 N N . HIS A 1 89 ? -10.326 -0.885 -6.765 1.00 92.94 89 HIS A N 1
ATOM 691 C CA . HIS A 1 89 ? -10.088 -1.570 -5.493 1.00 92.94 89 HIS A CA 1
ATOM 692 C C . HIS A 1 89 ? -9.894 -0.591 -4.329 1.00 92.94 89 HIS A C 1
ATOM 694 O O . HIS A 1 89 ? -10.373 -0.843 -3.229 1.00 92.94 89 HIS A O 1
ATOM 700 N N . TRP A 1 90 ? -9.248 0.545 -4.594 1.00 90.31 90 TRP A N 1
ATOM 701 C CA . TRP A 1 90 ? -8.995 1.601 -3.613 1.00 90.31 90 TRP A CA 1
ATOM 702 C C . TRP A 1 90 ? -10.144 2.611 -3.477 1.00 90.31 90 TRP A C 1
ATOM 704 O O . TRP A 1 90 ? -10.046 3.594 -2.752 1.00 90.31 90 TRP A O 1
ATOM 714 N N . ASN A 1 91 ? -11.242 2.414 -4.208 1.00 88.31 91 ASN A N 1
ATOM 715 C CA . ASN A 1 91 ? -12.367 3.335 -4.181 1.00 88.31 91 ASN A CA 1
ATOM 716 C C . ASN A 1 91 ? -13.366 2.927 -3.088 1.00 88.31 91 ASN A C 1
ATOM 718 O O . ASN A 1 91 ? -14.003 1.873 -3.172 1.00 88.31 91 ASN A O 1
ATOM 722 N N . GLU A 1 92 ? -13.558 3.812 -2.107 1.00 81.12 92 GLU A N 1
ATOM 723 C CA . GLU A 1 92 ? -14.456 3.624 -0.959 1.00 81.12 92 GLU A CA 1
ATOM 724 C C . GLU A 1 92 ? -15.887 3.231 -1.340 1.00 81.12 92 GLU A C 1
ATOM 726 O O . GLU A 1 92 ? -16.554 2.517 -0.591 1.00 81.12 92 GLU A O 1
ATOM 731 N N . LYS A 1 93 ? -16.364 3.650 -2.519 1.00 83.19 93 LYS A N 1
ATOM 732 C CA . LYS A 1 93 ? -17.713 3.342 -3.005 1.00 83.19 93 LYS A CA 1
ATOM 733 C C . LYS A 1 93 ? -17.891 1.868 -3.372 1.00 83.19 93 LYS A C 1
ATOM 735 O O . LYS A 1 93 ? -19.000 1.353 -3.263 1.00 83.19 93 LYS A O 1
ATOM 740 N N . TYR A 1 94 ? -16.838 1.202 -3.843 1.00 80.88 94 TYR A N 1
ATOM 741 C CA . TYR A 1 94 ? -16.946 -0.149 -4.402 1.00 80.88 94 TYR A CA 1
ATOM 742 C C . TYR A 1 94 ? -16.704 -1.261 -3.376 1.00 80.88 94 TYR A C 1
ATOM 744 O O . TYR A 1 94 ? -17.094 -2.388 -3.663 1.00 80.88 94 TYR A O 1
ATOM 752 N N . ARG A 1 95 ? -16.094 -0.952 -2.214 1.00 84.12 95 ARG A N 1
ATOM 753 C CA . ARG A 1 95 ? -15.778 -1.872 -1.093 1.00 84.12 95 ARG A CA 1
ATOM 754 C C . ARG A 1 95 ? -15.532 -3.327 -1.539 1.00 84.12 95 ARG A C 1
ATOM 756 O O . ARG A 1 95 ? -16.449 -4.150 -1.491 1.00 84.12 95 ARG A O 1
ATOM 763 N N . PRO A 1 96 ? -14.309 -3.664 -1.980 1.00 88.31 96 PRO A N 1
ATOM 764 C CA . PRO A 1 96 ? -14.024 -4.967 -2.565 1.00 88.31 96 PRO A CA 1
ATOM 765 C C . PRO A 1 96 ? -14.283 -6.112 -1.576 1.00 88.31 96 PRO A C 1
ATOM 767 O O . PRO A 1 96 ? -13.824 -6.094 -0.439 1.00 88.31 96 PRO A O 1
ATOM 770 N N . LEU A 1 97 ? -14.985 -7.150 -2.039 1.00 91.25 97 LEU A N 1
ATOM 771 C CA . LEU A 1 97 ? -15.326 -8.331 -1.229 1.00 91.25 97 LEU A CA 1
ATOM 772 C C . LEU A 1 97 ? -14.135 -9.270 -0.979 1.00 91.25 97 LEU A C 1
ATOM 774 O O . LEU A 1 97 ? -14.223 -10.183 -0.161 1.00 91.25 97 LEU A O 1
ATOM 778 N N . LYS A 1 98 ? -13.047 -9.106 -1.736 1.00 92.56 98 LYS A N 1
ATOM 779 C CA . LYS A 1 98 ? -11.841 -9.938 -1.681 1.00 92.56 98 LYS A CA 1
ATOM 780 C C . LYS A 1 98 ? -10.614 -9.061 -1.859 1.00 92.56 98 LYS A C 1
ATOM 782 O O . LYS A 1 98 ? -10.680 -8.091 -2.610 1.00 92.56 98 LYS A O 1
ATOM 787 N N . ALA A 1 99 ? -9.511 -9.438 -1.219 1.00 92.94 99 ALA A N 1
ATOM 788 C CA . ALA A 1 99 ? -8.221 -8.780 -1.398 1.00 92.94 99 ALA A CA 1
ATOM 789 C C . ALA A 1 99 ? -7.765 -8.836 -2.867 1.00 92.94 99 ALA A C 1
ATOM 791 O O . ALA A 1 99 ? -7.970 -9.842 -3.552 1.00 92.94 99 ALA A O 1
ATOM 792 N N . LEU A 1 100 ? -7.141 -7.758 -3.350 1.00 94.31 100 LEU A N 1
ATOM 793 C CA . LEU A 1 100 ? -6.527 -7.727 -4.674 1.00 94.31 100 LEU A CA 1
ATOM 794 C C . LEU A 1 100 ? -5.222 -8.525 -4.657 1.00 94.31 100 LEU A C 1
ATOM 796 O O . LEU A 1 100 ? -4.342 -8.284 -3.837 1.00 94.31 100 LEU A O 1
ATOM 800 N N . THR A 1 101 ? -5.074 -9.450 -5.600 1.00 95.44 101 THR A N 1
ATOM 801 C CA . THR A 1 101 ? -3.837 -10.210 -5.793 1.00 95.44 101 THR A CA 1
ATOM 802 C C . THR A 1 101 ? -3.307 -9.960 -7.196 1.00 95.44 101 THR A C 1
ATOM 804 O O . THR A 1 101 ? -4.026 -10.144 -8.177 1.00 95.44 101 THR A O 1
ATOM 807 N N . LEU A 1 102 ? -2.043 -9.546 -7.288 1.00 95.06 102 LEU A N 1
ATOM 808 C CA . LEU A 1 102 ? -1.327 -9.337 -8.545 1.00 95.06 102 LEU A CA 1
ATOM 809 C C . LEU A 1 102 ? -0.155 -10.317 -8.614 1.00 95.06 102 LEU A C 1
ATOM 811 O O . LEU A 1 102 ? 0.599 -10.442 -7.652 1.00 95.06 102 LEU A O 1
ATOM 815 N N . SER A 1 103 ? 0.014 -10.987 -9.753 1.00 95.69 103 SER A N 1
ATOM 816 C CA . SER A 1 103 ? 1.141 -11.890 -9.997 1.00 95.69 103 SER A CA 1
ATOM 817 C C . SER A 1 103 ? 1.959 -11.397 -11.183 1.00 95.69 103 SER A C 1
ATOM 819 O O . SER A 1 103 ? 1.442 -11.256 -12.292 1.00 95.69 103 SER A O 1
ATOM 821 N N . PHE A 1 104 ? 3.244 -11.129 -10.952 1.00 95.31 104 PHE A N 1
ATOM 822 C CA . PHE A 1 104 ? 4.162 -10.624 -11.969 1.00 95.31 104 PHE A CA 1
ATOM 823 C C . PHE A 1 104 ? 5.031 -11.764 -12.511 1.00 95.31 104 PHE A C 1
ATOM 825 O O . PHE A 1 104 ? 5.866 -12.317 -11.796 1.00 95.31 104 PHE A O 1
ATOM 832 N N . HIS A 1 105 ? 4.882 -12.081 -13.797 1.00 94.50 105 HIS A N 1
ATOM 833 C CA . HIS A 1 105 ? 5.648 -13.124 -14.489 1.00 94.50 105 HIS A CA 1
ATOM 834 C C . HIS A 1 105 ? 6.578 -12.527 -15.557 1.00 94.50 105 HIS A C 1
ATOM 836 O O . HIS A 1 105 ? 6.355 -11.418 -16.035 1.00 94.50 105 HIS A O 1
ATOM 842 N N . GLY A 1 106 ? 7.649 -13.245 -15.913 1.00 93.38 106 GLY A N 1
ATOM 843 C CA . GLY A 1 106 ? 8.575 -12.858 -16.988 1.00 93.38 106 GLY A CA 1
ATOM 844 C C . GLY A 1 106 ? 10.050 -13.076 -16.645 1.00 93.38 106 GLY A C 1
ATOM 845 O O . GLY A 1 106 ? 10.379 -13.543 -15.552 1.00 93.38 106 GLY A O 1
ATOM 846 N N . TRP A 1 107 ? 10.948 -12.677 -17.549 1.00 93.88 107 TRP A N 1
ATOM 847 C CA . TRP A 1 107 ? 12.401 -12.872 -17.425 1.00 93.88 107 TRP A CA 1
ATOM 848 C C . TRP A 1 107 ? 13.030 -12.084 -16.248 1.00 93.88 107 TRP A C 1
ATOM 850 O O . TRP A 1 107 ? 12.513 -11.018 -15.873 1.00 93.88 107 TRP A O 1
ATOM 860 N N . PRO A 1 108 ? 14.115 -12.577 -15.613 1.00 95.25 108 PRO A N 1
ATOM 861 C CA . PRO A 1 108 ? 14.895 -11.813 -14.633 1.00 95.25 108 PRO A CA 1
ATOM 862 C C . PRO A 1 108 ? 15.352 -10.450 -15.175 1.00 95.25 108 PRO A C 1
ATOM 864 O O . PRO A 1 108 ? 15.619 -10.303 -16.359 1.00 95.25 108 PRO A O 1
ATOM 867 N N . GLY A 1 109 ? 15.398 -9.418 -14.331 1.00 93.56 109 GLY A N 1
ATOM 868 C CA . GLY A 1 109 ? 15.754 -8.060 -14.775 1.00 93.56 109 GLY A CA 1
ATOM 869 C C . GLY A 1 109 ? 14.665 -7.312 -15.562 1.00 93.56 109 GLY A C 1
ATOM 870 O O . GLY A 1 109 ? 14.816 -6.124 -15.809 1.00 93.56 109 GLY A O 1
ATOM 871 N N . GLY A 1 110 ? 13.522 -7.935 -15.875 1.00 92.81 110 GLY A N 1
ATOM 872 C CA . GLY A 1 110 ? 12.408 -7.294 -16.599 1.00 92.81 110 GLY A CA 1
ATOM 873 C C . GLY A 1 110 ? 11.586 -6.256 -15.813 1.00 92.81 110 GLY A C 1
ATOM 874 O O . GLY A 1 110 ? 10.476 -5.935 -16.225 1.00 92.81 110 GLY A O 1
ATOM 875 N N . GLY A 1 111 ? 12.073 -5.772 -14.666 1.00 94.75 111 GLY A N 1
ATOM 876 C CA . GLY A 1 111 ? 11.432 -4.692 -13.900 1.00 94.75 111 GLY A CA 1
ATOM 877 C C . GLY A 1 111 ? 10.317 -5.097 -12.924 1.00 94.75 111 GLY A C 1
ATOM 878 O O . GLY A 1 111 ? 9.712 -4.219 -12.323 1.00 94.75 111 GLY A O 1
ATOM 879 N N . LYS A 1 112 ? 10.055 -6.394 -12.696 1.00 96.06 112 LYS A N 1
ATOM 880 C CA . LYS A 1 112 ? 8.987 -6.862 -11.779 1.00 96.06 112 LYS A CA 1
ATOM 881 C C . LYS A 1 112 ? 9.124 -6.291 -10.358 1.00 96.06 112 LYS A C 1
ATOM 883 O O . LYS A 1 112 ? 8.203 -5.660 -9.854 1.00 96.06 112 LYS A O 1
ATOM 888 N N . THR A 1 113 ? 10.301 -6.451 -9.748 1.00 95.69 113 THR A N 1
ATOM 889 C CA . THR A 1 113 ? 10.599 -5.914 -8.408 1.00 95.69 113 THR A CA 1
ATOM 890 C C . THR A 1 113 ? 10.602 -4.384 -8.394 1.00 95.69 113 THR A C 1
ATOM 892 O O . THR A 1 113 ? 10.133 -3.768 -7.442 1.00 95.69 113 THR A O 1
ATOM 895 N N . TYR A 1 114 ? 11.071 -3.765 -9.480 1.00 96.56 114 TYR A N 1
ATOM 896 C CA . TYR A 1 114 ? 11.107 -2.310 -9.633 1.00 96.56 114 TYR A CA 1
ATOM 897 C C . TYR A 1 114 ? 9.698 -1.701 -9.612 1.00 96.56 114 TYR A C 1
ATOM 899 O O . TYR A 1 114 ? 9.426 -0.784 -8.843 1.00 96.56 114 TYR A O 1
ATOM 907 N N . ILE A 1 115 ? 8.767 -2.292 -10.368 1.00 96.88 115 ILE A N 1
ATOM 908 C CA . ILE A 1 115 ? 7.348 -1.915 -10.366 1.00 96.88 115 ILE A CA 1
ATOM 909 C C . ILE A 1 115 ? 6.732 -2.116 -8.978 1.00 96.88 115 ILE A C 1
ATOM 911 O O . ILE A 1 115 ? 6.039 -1.229 -8.485 1.00 96.88 115 ILE A O 1
ATOM 915 N N . THR A 1 116 ? 6.995 -3.253 -8.321 1.00 96.06 116 THR A N 1
ATOM 916 C CA . THR A 1 116 ? 6.448 -3.501 -6.976 1.00 96.06 116 THR A CA 1
ATOM 917 C C . THR A 1 116 ? 6.949 -2.489 -5.945 1.00 96.06 116 THR A C 1
ATOM 919 O O . THR A 1 116 ? 6.198 -2.141 -5.041 1.00 96.06 116 THR A O 1
ATOM 922 N N . GLY A 1 117 ? 8.171 -1.965 -6.104 1.00 96.69 117 GLY A N 1
ATOM 923 C CA . GLY A 1 117 ? 8.695 -0.877 -5.275 1.00 96.69 117 GLY A CA 1
ATOM 924 C C . GLY A 1 117 ? 7.855 0.393 -5.398 1.00 96.69 117 GLY A C 1
ATOM 925 O O . GLY A 1 117 ? 7.398 0.918 -4.388 1.00 96.69 117 GLY A O 1
ATOM 926 N N . PHE A 1 118 ? 7.540 0.816 -6.625 1.00 97.25 118 PHE A N 1
ATOM 927 C CA . PHE A 1 118 ? 6.672 1.978 -6.843 1.00 97.25 118 PHE A CA 1
ATOM 928 C C . PHE A 1 118 ? 5.258 1.788 -6.304 1.00 97.25 118 PHE A C 1
ATOM 930 O O . PHE A 1 118 ? 4.673 2.736 -5.791 1.00 97.25 118 PHE A O 1
ATOM 937 N N . ILE A 1 119 ? 4.708 0.572 -6.394 1.00 96.81 119 ILE A N 1
ATOM 938 C CA . ILE A 1 119 ? 3.404 0.268 -5.793 1.00 96.81 119 ILE A CA 1
ATOM 939 C C . ILE A 1 119 ? 3.467 0.497 -4.278 1.00 96.81 119 ILE A C 1
ATOM 941 O O . ILE A 1 119 ? 2.601 1.178 -3.738 1.00 96.81 119 ILE A O 1
ATOM 945 N N . LYS A 1 120 ? 4.504 -0.012 -3.601 1.00 96.12 120 LYS A N 1
ATOM 946 C CA . LYS A 1 120 ? 4.690 0.176 -2.154 1.00 96.12 120 LYS A CA 1
ATOM 947 C C . LYS A 1 120 ? 4.817 1.660 -1.799 1.00 96.12 120 LYS A C 1
ATOM 949 O O . LYS A 1 120 ? 4.088 2.131 -0.936 1.00 96.12 120 LYS A O 1
ATOM 954 N N . GLU A 1 121 ? 5.674 2.396 -2.506 1.00 96.00 121 GLU A N 1
ATOM 955 C CA . GLU A 1 121 ? 5.893 3.840 -2.301 1.00 96.00 121 GLU A CA 1
ATOM 956 C C . GLU A 1 121 ? 4.638 4.693 -2.528 1.00 96.00 121 GLU A C 1
ATOM 958 O O . GLU A 1 121 ? 4.459 5.710 -1.867 1.00 96.00 121 GLU A O 1
ATOM 963 N N . ALA A 1 122 ? 3.765 4.302 -3.459 1.00 95.69 122 ALA A N 1
ATOM 964 C CA . ALA A 1 122 ? 2.538 5.047 -3.725 1.00 95.69 122 ALA A CA 1
ATOM 965 C C . ALA A 1 122 ? 1.400 4.706 -2.751 1.00 95.69 122 ALA A C 1
ATOM 967 O O . ALA A 1 122 ? 0.531 5.548 -2.506 1.00 95.69 122 ALA A O 1
ATOM 968 N N . LEU A 1 123 ? 1.360 3.472 -2.237 1.00 94.88 123 LEU A N 1
ATOM 969 C CA . LEU A 1 123 ? 0.300 3.018 -1.335 1.00 94.88 123 LEU A CA 1
ATOM 970 C C . LEU A 1 123 ? 0.569 3.380 0.127 1.00 94.88 123 LEU A C 1
ATOM 972 O O . LEU A 1 123 ? -0.378 3.738 0.825 1.00 94.88 123 LEU A O 1
ATOM 976 N N . PHE A 1 124 ? 1.829 3.323 0.562 1.00 95.31 124 PHE A N 1
ATOM 977 C CA . PHE A 1 124 ? 2.235 3.514 1.953 1.00 95.31 124 PHE A CA 1
ATOM 978 C C . PHE A 1 124 ? 3.204 4.684 2.078 1.00 95.31 124 PHE A C 1
ATOM 980 O O . PHE A 1 124 ? 4.169 4.786 1.321 1.00 95.31 124 PHE A O 1
ATOM 987 N N . THR A 1 125 ? 3.013 5.521 3.095 1.00 93.81 125 THR A N 1
ATOM 988 C CA . THR A 1 125 ? 3.881 6.677 3.367 1.00 93.81 125 THR A CA 1
ATOM 989 C C . THR A 1 125 ? 5.322 6.259 3.682 1.00 93.81 125 THR A C 1
ATOM 991 O O . THR A 1 125 ? 6.260 6.961 3.309 1.00 93.81 125 THR A O 1
ATOM 994 N N . LEU A 1 126 ? 5.518 5.095 4.315 1.00 94.44 126 LEU A N 1
ATOM 995 C CA . LEU A 1 126 ? 6.845 4.514 4.570 1.00 94.44 126 LEU A CA 1
ATOM 996 C C . LEU A 1 126 ? 7.360 3.632 3.417 1.00 94.44 126 LEU A C 1
ATOM 998 O O . LEU A 1 126 ? 8.480 3.117 3.476 1.00 94.44 126 LEU A O 1
ATOM 1002 N N . GLY A 1 127 ? 6.566 3.452 2.358 1.00 94.38 127 GLY A N 1
ATOM 1003 C CA . GLY A 1 127 ? 6.915 2.636 1.202 1.00 94.38 127 GLY A CA 1
ATOM 1004 C C . GLY A 1 127 ? 7.353 1.223 1.589 1.00 94.38 127 GLY A C 1
ATOM 1005 O O . GLY A 1 127 ? 6.662 0.511 2.309 1.00 94.38 127 GLY A O 1
ATOM 1006 N N . GLY A 1 128 ? 8.529 0.811 1.113 1.00 92.88 128 GLY A N 1
ATOM 1007 C CA . GLY A 1 128 ? 9.093 -0.514 1.394 1.00 92.88 128 GLY A CA 1
ATOM 1008 C C . GLY A 1 128 ? 9.482 -0.776 2.854 1.00 92.88 128 GLY A C 1
ATOM 1009 O O . GLY A 1 128 ? 9.749 -1.927 3.184 1.00 92.88 128 GLY A O 1
ATOM 1010 N N . ALA A 1 129 ? 9.534 0.256 3.701 1.00 93.12 129 ALA A N 1
ATOM 1011 C CA . ALA A 1 129 ? 9.844 0.137 5.126 1.00 93.12 129 ALA A CA 1
ATOM 1012 C C . ALA A 1 129 ? 8.589 0.051 6.015 1.00 93.12 129 ALA A C 1
ATOM 1014 O O . ALA A 1 129 ? 8.722 0.032 7.235 1.00 93.12 129 ALA A O 1
ATOM 1015 N N . SER A 1 130 ? 7.396 0.041 5.413 1.00 92.50 130 SER A N 1
ATOM 1016 C CA . SER A 1 130 ? 6.133 -0.132 6.129 1.00 92.50 130 SER A CA 1
ATOM 1017 C C . SER A 1 130 ? 6.036 -1.526 6.761 1.00 92.50 130 SER A C 1
ATOM 1019 O O . SER A 1 130 ? 6.426 -2.522 6.146 1.00 92.50 130 SER A O 1
ATOM 1021 N N . ASP A 1 131 ? 5.452 -1.606 7.956 1.00 89.88 131 ASP A N 1
ATOM 1022 C CA . ASP A 1 131 ? 5.165 -2.855 8.676 1.00 89.88 131 ASP A CA 1
ATOM 1023 C C . ASP A 1 131 ? 4.029 -3.667 7.998 1.00 89.88 131 ASP A C 1
ATOM 1025 O O . ASP A 1 131 ? 3.706 -4.782 8.418 1.00 89.88 131 ASP A O 1
ATOM 1029 N N . HIS A 1 132 ? 3.401 -3.120 6.950 1.00 84.75 132 HIS A N 1
ATOM 1030 C CA . HIS A 1 132 ? 2.2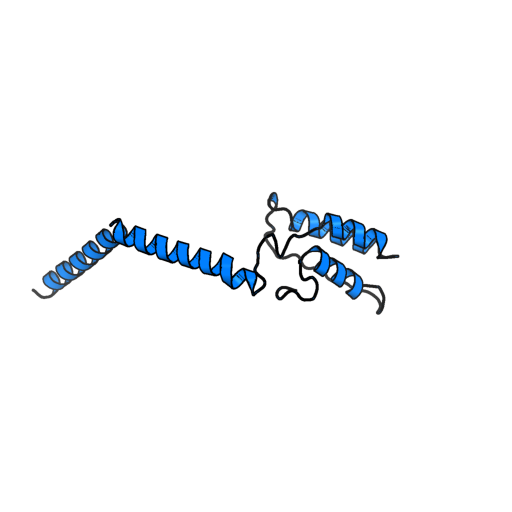31 -3.679 6.260 1.00 84.75 132 HIS A CA 1
ATOM 1031 C C . HIS A 1 132 ? 2.512 -4.144 4.814 1.00 84.75 132 HIS A C 1
ATOM 1033 O O . HIS A 1 132 ? 1.571 -4.371 4.046 1.00 84.75 132 HIS A O 1
ATOM 1039 N N . VAL A 1 133 ? 3.789 -4.271 4.431 1.00 82.31 133 VAL A N 1
ATOM 1040 C CA . VAL A 1 133 ? 4.274 -4.382 3.038 1.00 82.31 133 VAL A CA 1
ATOM 1041 C C . VAL A 1 133 ? 5.072 -5.651 2.727 1.00 82.31 133 VAL A C 1
ATOM 1043 O O . VAL A 1 133 ? 5.633 -6.272 3.647 1.00 82.31 133 VAL A O 1
#

pLDDT: mean 88.15, std 9.38, range [58.44, 97.62]

Sequence (133 aa):
MRVYKLIIFLCFILHCTVIGLLDPFSLGSAAAVLGLGYLIYDQTYCKWKECCTEKEIPGNISQLAAILKSKVYGQHLAEEIIIKALKPHWNEKYRPLKALTLSFHGWPGGGKTYITGFIKEALFTLGGASDHV

Secondary structure (DSSP, 8-state):
-HHHHHHHHHHHHHHHHHHHHHSHHHHHHHHHHHHHHHHHIIIIIHHHS--SSTTT----HHHHHHHHHHH--S-HHHHHHHHHHHHHHT-TTT--SS-------SSTTSSHHHHHHHHHHHH-TTGGG-TT-

Organism: Photinus pyralis (NCBI:txid7054)

Foldseek 3Di:
DVVVVVVVVVVVVVVVVVCLVPDPVNVVVVCVVVVVVVCCCVVPVVVVAPDPDCVFFVQQLVVLLVCCVVPQPPPVVVSVVVSVQSVLCVDPVNPDPDDDDDDDDDDPPNCPVVSQQSSQVNGGVCGPPHPVD

Radius of gyration: 26.46 Å; chains: 1; bounding box: 54×35×73 Å